Protein AF-A0A0A2LGS6-F1 (afdb_monomer)

Organism: Penicillium italicum (NCBI:txid40296)

InterPro domains:
  IPR053247 G protein-coupled receptor GPR1/git3-like [PTHR42058] (4-108)

Secondary structure (DSSP, 8-state):
----TTTTSPTT-EEGGGS-SSSS-STT--EEEEEETTEEEEEEPPSPHHHHHS-THHHHHHHHHHHHHHHHHHHHHHHHHHHHHS-STT-TTTHHHHHHHHHHHHHH--

pLDDT: mean 70.76, std 10.81, range [38.12, 87.19]

Radius of gyration: 25.32 Å; Cα contacts (8 Å, |Δi|>4): 69; chains: 1; bounding box: 48×29×70 Å

Structure (mmCIF, N/CA/C/O backbone):
data_AF-A0A0A2LGS6-F1
#
_entry.id   AF-A0A0A2LGS6-F1
#
loop_
_atom_site.group_PDB
_atom_site.id
_atom_site.type_symbol
_atom_site.label_atom_id
_atom_site.label_alt_id
_atom_site.label_comp_id
_atom_site.label_asym_id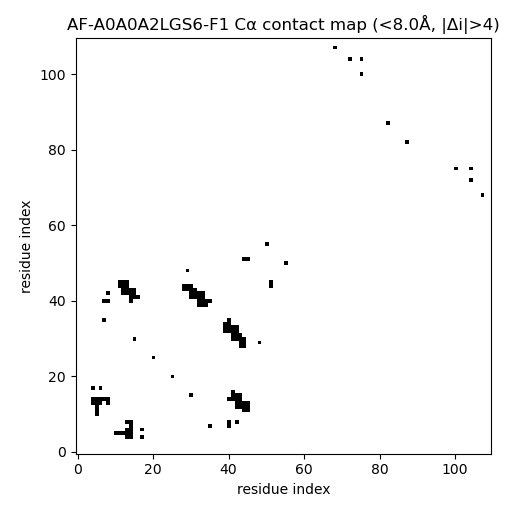
_atom_site.label_entity_id
_atom_site.label_seq_id
_atom_site.pdbx_PDB_ins_code
_atom_site.Cartn_x
_atom_site.Cartn_y
_atom_site.Cartn_z
_atom_site.occupancy
_atom_site.B_iso_or_equiv
_atom_site.auth_seq_id
_atom_site.auth_comp_id
_atom_site.auth_asym_id
_atom_site.auth_atom_id
_atom_site.pdbx_PDB_model_num
ATOM 1 N N . MET A 1 1 ? 9.096 -21.148 -24.005 1.00 38.12 1 MET A N 1
ATOM 2 C CA . MET A 1 1 ? 9.547 -19.912 -24.680 1.00 38.12 1 MET A CA 1
ATOM 3 C C . MET A 1 1 ? 9.410 -18.745 -23.717 1.00 38.12 1 MET A C 1
ATOM 5 O O . MET A 1 1 ? 8.358 -18.120 -23.644 1.00 38.12 1 MET A O 1
ATOM 9 N N . VAL A 1 2 ? 10.451 -18.533 -22.906 1.00 42.91 2 VAL A N 1
ATOM 10 C CA . VAL A 1 2 ? 10.550 -17.381 -22.004 1.00 42.91 2 VAL A CA 1
ATOM 11 C C . VAL A 1 2 ? 10.688 -16.139 -22.877 1.00 42.91 2 VAL A C 1
ATOM 13 O O . VAL A 1 2 ? 11.723 -15.924 -23.498 1.00 42.91 2 VAL A O 1
ATOM 16 N N . HIS A 1 3 ? 9.608 -15.375 -23.033 1.00 49.16 3 HIS A N 1
ATOM 17 C CA . HIS A 1 3 ? 9.716 -14.063 -23.657 1.00 49.16 3 HIS A CA 1
ATOM 18 C C . HIS A 1 3 ? 10.653 -13.252 -22.761 1.00 49.16 3 HIS A C 1
ATOM 20 O O . HIS A 1 3 ? 10.412 -13.141 -21.561 1.00 49.16 3 HIS A O 1
ATOM 26 N N . ALA A 1 4 ? 11.762 -12.752 -23.297 1.00 66.00 4 ALA A N 1
ATOM 27 C CA . ALA A 1 4 ? 12.625 -11.848 -22.556 1.00 66.00 4 ALA A CA 1
ATOM 28 C C . ALA A 1 4 ? 11.890 -10.505 -22.416 1.00 66.00 4 ALA A C 1
ATOM 30 O O . ALA A 1 4 ? 12.113 -9.594 -23.204 1.00 66.00 4 ALA A O 1
ATOM 31 N N . LEU A 1 5 ? 10.987 -10.400 -21.431 1.00 73.50 5 LEU A N 1
ATOM 32 C CA . LEU A 1 5 ? 10.180 -9.206 -21.122 1.00 73.50 5 LEU A CA 1
ATOM 33 C C . LEU A 1 5 ? 11.050 -7.947 -20.902 1.00 73.50 5 LEU A C 1
ATOM 35 O O . LEU A 1 5 ? 10.576 -6.820 -21.040 1.00 73.50 5 LEU A O 1
ATOM 39 N N . ASN A 1 6 ? 12.332 -8.150 -20.594 1.00 77.25 6 ASN A N 1
ATOM 40 C CA . ASN A 1 6 ? 13.310 -7.098 -20.349 1.00 77.25 6 ASN A CA 1
ATOM 41 C C . ASN A 1 6 ? 13.834 -6.448 -21.639 1.00 77.25 6 ASN A C 1
ATOM 43 O O . ASN A 1 6 ? 14.272 -5.307 -21.589 1.00 77.25 6 ASN A O 1
ATOM 47 N N . GLY A 1 7 ? 13.768 -7.116 -22.799 1.00 81.44 7 GLY A N 1
ATOM 48 C CA . GLY A 1 7 ? 14.263 -6.562 -24.066 1.00 81.44 7 GLY A CA 1
ATOM 49 C C . GLY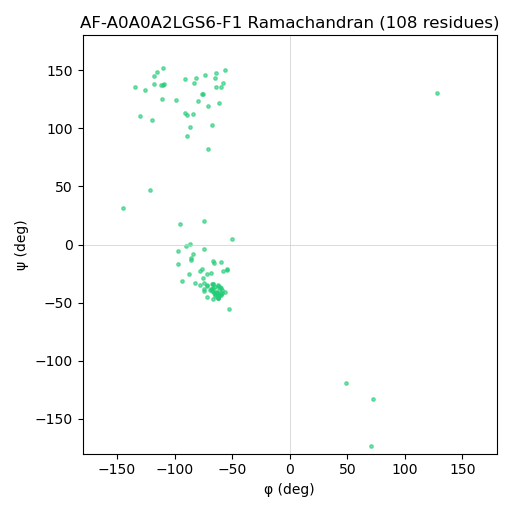 A 1 7 ? 15.684 -5.985 -23.952 1.00 81.44 7 GLY A C 1
ATOM 50 O O . GLY A 1 7 ? 16.619 -6.705 -23.606 1.00 81.44 7 GLY A O 1
ATOM 51 N N . HIS A 1 8 ? 15.827 -4.682 -24.225 1.00 80.44 8 HIS A N 1
ATOM 52 C CA . HIS A 1 8 ? 17.080 -3.918 -24.079 1.00 80.44 8 HIS A CA 1
ATOM 53 C C . HIS A 1 8 ? 17.277 -3.262 -22.700 1.00 80.44 8 HIS A C 1
ATOM 55 O O . HIS A 1 8 ? 18.297 -2.615 -22.460 1.00 80.44 8 HIS A O 1
ATOM 61 N N . CYS A 1 9 ? 16.314 -3.406 -21.793 1.00 83.88 9 CYS A N 1
ATOM 62 C CA . CYS A 1 9 ? 16.406 -2.907 -20.432 1.00 83.88 9 CYS A CA 1
ATOM 63 C C . CYS A 1 9 ? 17.180 -3.911 -19.553 1.00 83.88 9 CYS A C 1
ATOM 65 O O . CYS A 1 9 ? 16.974 -5.124 -19.663 1.00 83.88 9 CYS A O 1
ATOM 67 N N . PRO A 1 10 ? 18.068 -3.448 -18.657 1.00 83.00 10 PRO A N 1
ATOM 68 C CA . PRO A 1 10 ? 18.702 -4.335 -17.687 1.00 83.00 10 PRO A CA 1
ATOM 69 C C . PRO A 1 10 ? 17.647 -4.904 -16.729 1.00 83.00 10 PRO A C 1
ATOM 71 O O . PRO A 1 10 ? 16.721 -4.200 -16.334 1.00 83.00 10 PRO A O 1
ATOM 74 N N . ALA A 1 11 ? 17.788 -6.165 -16.314 1.00 79.50 11 ALA A N 1
ATOM 75 C CA . ALA A 1 11 ? 16.932 -6.721 -15.264 1.00 79.50 11 ALA A CA 1
ATOM 76 C C . ALA A 1 11 ? 17.060 -5.872 -13.978 1.00 79.50 11 ALA A C 1
ATOM 78 O O . ALA A 1 11 ? 18.180 -5.470 -13.646 1.00 79.50 11 ALA A O 1
ATOM 79 N N . PRO A 1 12 ? 15.963 -5.582 -13.250 1.00 78.31 12 PRO A N 1
ATOM 80 C CA . PRO A 1 12 ? 14.601 -6.124 -13.366 1.00 78.31 12 PRO A CA 1
ATOM 81 C C . PRO A 1 12 ? 13.631 -5.271 -14.212 1.00 78.31 12 PRO A C 1
ATOM 83 O O . PRO A 1 12 ? 12.420 -5.408 -14.071 1.00 78.31 12 PRO A O 1
ATOM 86 N N . PHE A 1 13 ? 14.125 -4.351 -15.044 1.00 84.88 13 PHE A N 1
ATOM 87 C CA . PHE A 1 13 ? 13.276 -3.451 -15.825 1.00 84.88 13 PHE A CA 1
ATOM 88 C C . PHE A 1 13 ? 12.738 -4.120 -17.092 1.00 84.88 13 PHE A C 1
ATOM 90 O O . PHE A 1 13 ? 13.440 -4.874 -17.765 1.00 84.88 13 PHE A O 1
ATOM 97 N N . LEU A 1 14 ? 11.493 -3.793 -17.431 1.00 86.19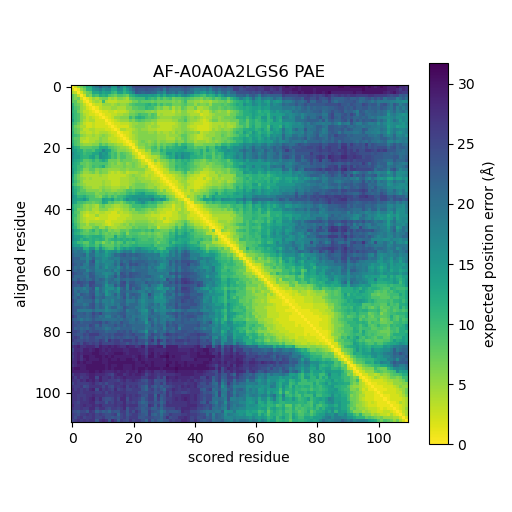 14 LEU A N 1
ATOM 98 C CA . LEU A 1 14 ? 10.740 -4.363 -18.543 1.00 86.19 14 LEU A CA 1
ATOM 99 C C . LEU A 1 14 ? 10.579 -3.325 -19.650 1.00 86.19 14 LEU A C 1
ATOM 101 O O . LEU A 1 14 ? 10.292 -2.162 -19.373 1.00 86.19 14 LEU A O 1
ATOM 105 N N . GLN A 1 15 ? 10.732 -3.732 -20.907 1.00 85.69 15 GLN A N 1
ATOM 106 C CA . GLN A 1 15 ? 10.586 -2.812 -22.033 1.00 85.69 15 GLN A CA 1
ATOM 107 C C . GLN A 1 15 ? 9.103 -2.590 -22.350 1.00 85.69 15 GLN A C 1
ATOM 109 O O . GLN A 1 15 ? 8.387 -3.542 -22.649 1.00 85.69 15 GLN A O 1
ATOM 114 N N . GLU A 1 16 ? 8.647 -1.334 -22.341 1.00 82.19 16 GLU A N 1
ATOM 115 C CA . GLU A 1 16 ? 7.228 -0.983 -22.514 1.00 82.19 16 GLU A CA 1
ATOM 116 C C . GLU A 1 16 ? 6.630 -1.543 -23.812 1.00 82.19 16 GLU A C 1
ATOM 118 O O . GLU A 1 16 ? 5.533 -2.093 -23.813 1.00 82.19 16 GLU A O 1
ATOM 123 N N . THR A 1 17 ? 7.392 -1.491 -24.907 1.00 80.81 17 THR A N 1
ATOM 124 C CA . THR A 1 17 ? 6.950 -1.923 -26.242 1.00 80.81 17 THR A CA 1
ATOM 125 C C . THR A 1 17 ? 6.693 -3.426 -26.360 1.00 80.81 17 THR A C 1
ATOM 127 O O . THR A 1 17 ? 6.117 -3.862 -27.353 1.00 80.81 17 THR A O 1
ATOM 130 N N . LEU A 1 18 ? 7.146 -4.234 -25.395 1.00 80.44 18 LEU A N 1
ATOM 131 C CA . LEU A 1 18 ? 6.861 -5.673 -25.351 1.00 80.44 18 LEU A CA 1
ATOM 132 C C . LEU A 1 18 ? 5.501 -5.980 -24.707 1.00 80.44 18 LEU A C 1
ATOM 134 O O . LEU A 1 18 ? 5.055 -7.126 -24.759 1.00 80.44 18 LEU A O 1
ATOM 138 N N . PHE A 1 19 ? 4.834 -4.981 -24.125 1.00 78.69 19 PHE A N 1
ATOM 139 C CA . PHE A 1 19 ? 3.525 -5.129 -23.504 1.00 78.69 19 PHE A CA 1
ATOM 140 C C . PHE A 1 19 ? 2.459 -4.417 -24.335 1.00 78.69 19 PHE A C 1
ATOM 142 O O . PHE A 1 19 ? 2.674 -3.297 -24.797 1.00 78.69 19 PHE A O 1
ATOM 149 N N . PRO A 1 20 ? 1.283 -5.034 -24.526 1.00 77.62 20 PRO A N 1
ATOM 150 C CA . PRO A 1 20 ? 0.193 -4.378 -25.225 1.00 77.62 20 PRO A CA 1
ATOM 151 C C . PRO A 1 20 ? -0.282 -3.151 -24.435 1.00 77.62 20 PRO A C 1
ATOM 153 O O . PRO A 1 20 ? -0.527 -3.227 -23.230 1.00 77.62 20 PRO A O 1
ATOM 156 N N . ALA A 1 21 ? -0.501 -2.039 -25.139 1.00 71.06 21 ALA A N 1
ATOM 157 C CA . ALA A 1 21 ? -1.117 -0.820 -24.605 1.00 71.06 21 ALA A CA 1
ATOM 158 C C . ALA A 1 21 ? -2.641 -0.958 -24.396 1.00 71.06 21 ALA A C 1
ATOM 160 O O . ALA A 1 21 ? -3.365 0.030 -24.351 1.00 71.06 21 ALA A O 1
ATOM 161 N N . VAL A 1 22 ? -3.154 -2.187 -24.312 1.00 65.81 22 VAL A N 1
ATOM 162 C CA . VAL A 1 22 ? -4.567 -2.494 -24.082 1.00 65.81 22 VAL A CA 1
ATOM 163 C C . VAL A 1 22 ? -4.655 -3.506 -22.943 1.00 65.81 22 VAL A C 1
ATOM 165 O O . VAL A 1 22 ? -4.220 -4.648 -23.072 1.00 65.81 22 VAL A O 1
ATOM 168 N N . GLY A 1 23 ? -5.170 -3.059 -21.798 1.00 67.12 23 GLY A N 1
ATOM 169 C CA . GLY A 1 23 ? -5.299 -3.866 -20.584 1.00 67.12 23 GLY A CA 1
ATOM 170 C C . GLY A 1 23 ? -4.697 -3.197 -19.345 1.00 67.12 23 GLY A C 1
ATOM 171 O O . GLY A 1 23 ? -3.547 -2.749 -19.347 1.00 67.12 23 GLY A O 1
ATOM 172 N N . GLY A 1 24 ? -5.485 -3.165 -18.266 1.00 71.88 24 GLY A N 1
ATOM 173 C CA . GLY A 1 24 ? -5.103 -2.571 -16.983 1.00 71.88 24 GLY A CA 1
ATOM 174 C C . GLY A 1 24 ? -5.014 -1.040 -17.000 1.00 71.88 24 GLY A C 1
ATOM 175 O O . GLY A 1 24 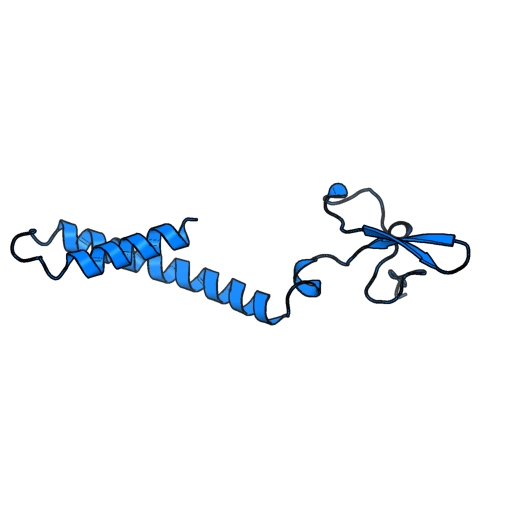? -5.378 -0.381 -17.971 1.00 71.88 24 GLY A O 1
ATOM 176 N N . PHE A 1 25 ? -4.537 -0.468 -15.896 1.00 74.25 25 PHE A N 1
ATOM 177 C CA . PHE A 1 25 ? -4.354 0.974 -15.735 1.00 74.25 25 PHE A CA 1
ATOM 178 C C . PHE A 1 25 ? -2.978 1.396 -16.281 1.00 74.25 25 PHE A C 1
ATOM 180 O O . PHE A 1 25 ? -1.951 1.155 -15.649 1.00 74.25 25 PHE A O 1
ATOM 187 N N . ILE A 1 26 ? -2.955 1.965 -17.491 1.00 75.06 26 ILE A N 1
ATOM 188 C CA . ILE A 1 26 ? -1.722 2.279 -18.238 1.00 75.06 26 ILE A CA 1
ATOM 189 C C . ILE A 1 26 ? -0.997 3.494 -17.648 1.00 75.06 26 ILE A C 1
ATOM 191 O O . ILE A 1 26 ? 0.218 3.440 -17.485 1.00 75.06 26 ILE A O 1
ATOM 195 N N . ASP A 1 27 ? -1.736 4.526 -17.234 1.00 73.06 27 ASP A N 1
ATOM 196 C CA . ASP A 1 27 ? -1.173 5.736 -16.613 1.00 73.06 27 ASP A CA 1
ATOM 197 C C . ASP A 1 27 ? -0.523 5.484 -15.241 1.00 73.06 27 ASP A C 1
ATOM 199 O O . ASP A 1 27 ? 0.249 6.303 -14.753 1.00 73.06 27 ASP A O 1
ATOM 203 N N . GLY A 1 28 ? -0.799 4.343 -14.600 1.00 73.38 28 GLY A N 1
ATOM 204 C CA . GLY A 1 28 ? -0.171 3.961 -13.330 1.00 73.38 28 GLY A CA 1
ATOM 205 C C . GLY A 1 28 ? 1.161 3.232 -13.476 1.00 73.38 28 GLY A C 1
ATOM 206 O O . GLY A 1 28 ? 1.741 2.815 -12.472 1.00 73.38 28 GLY A O 1
ATOM 207 N N . ARG A 1 29 ? 1.641 3.020 -14.705 1.00 78.62 29 ARG A N 1
ATOM 208 C CA . ARG A 1 29 ? 2.914 2.343 -14.960 1.00 78.62 29 ARG A CA 1
ATOM 209 C C . ARG A 1 29 ? 4.064 3.295 -14.653 1.00 78.62 29 ARG A C 1
ATOM 211 O O . ARG A 1 29 ? 4.113 4.418 -15.144 1.00 78.62 29 ARG A O 1
ATOM 218 N N . TYR A 1 30 ? 5.024 2.835 -13.857 1.00 83.69 30 TYR A N 1
ATOM 219 C CA . TYR A 1 30 ? 6.219 3.618 -13.563 1.00 83.69 30 TYR A CA 1
ATOM 220 C C . TYR A 1 30 ? 7.304 3.320 -14.599 1.00 83.69 30 TYR A C 1
ATOM 222 O O . TYR A 1 30 ? 8.056 2.352 -14.458 1.00 83.69 30 TYR A O 1
ATOM 230 N N . CYS A 1 31 ? 7.351 4.141 -15.648 1.00 84.38 31 CYS A N 1
ATOM 231 C CA . CYS A 1 31 ? 8.277 4.006 -16.769 1.00 84.38 31 CYS A CA 1
ATOM 232 C C . CYS A 1 31 ? 9.198 5.220 -16.879 1.00 84.38 31 CYS A C 1
ATOM 234 O O . CYS A 1 31 ? 8.801 6.356 -16.614 1.00 84.38 31 CYS A O 1
ATOM 236 N N . LYS A 1 32 ? 10.447 4.981 -17.282 1.00 84.50 32 LYS A N 1
ATOM 237 C CA . LYS A 1 32 ? 11.417 6.036 -17.567 1.00 84.50 32 LYS A CA 1
ATOM 238 C C . LYS A 1 32 ? 12.138 5.737 -18.872 1.00 84.50 32 LYS A C 1
ATOM 240 O O . LYS A 1 32 ? 12.614 4.625 -19.093 1.00 84.50 32 LYS A O 1
ATOM 245 N N . ASN A 1 33 ? 12.272 6.767 -19.700 1.00 86.62 33 ASN A N 1
ATOM 246 C CA . ASN A 1 33 ? 13.102 6.704 -20.894 1.00 86.62 33 ASN A CA 1
ATOM 247 C C . ASN A 1 33 ? 14.578 6.680 -20.491 1.00 86.62 33 ASN A C 1
ATOM 249 O O . ASN A 1 33 ? 15.072 7.617 -19.857 1.00 86.62 33 ASN A O 1
ATOM 253 N N . ILE A 1 34 ? 15.275 5.606 -20.853 1.00 83.81 34 ILE A N 1
ATOM 254 C CA . ILE A 1 34 ? 16.718 5.468 -20.678 1.00 83.81 34 ILE A CA 1
ATOM 255 C C . ILE A 1 34 ? 17.397 5.466 -22.046 1.00 83.81 34 ILE A C 1
ATOM 257 O O . ILE A 1 34 ? 16.929 4.841 -22.996 1.00 83.81 34 ILE A O 1
ATOM 261 N N . SER A 1 35 ? 18.515 6.180 -22.145 1.00 82.38 35 SER A N 1
ATOM 262 C CA . SER A 1 35 ? 19.382 6.121 -23.319 1.00 82.38 35 SER A CA 1
ATOM 263 C C . SER A 1 35 ? 20.393 5.006 -23.096 1.00 82.38 35 SER A C 1
ATOM 265 O O . SER A 1 35 ? 21.254 5.128 -22.223 1.00 82.38 35 SER A O 1
ATOM 267 N N . TYR A 1 36 ? 20.289 3.920 -23.859 1.00 76.38 36 TYR A N 1
ATOM 268 C CA . TYR A 1 36 ? 21.261 2.830 -23.826 1.00 76.38 36 TYR A CA 1
ATOM 269 C C . TYR A 1 36 ? 21.884 2.686 -25.215 1.00 76.38 36 TYR A C 1
ATOM 271 O O . TYR A 1 36 ? 21.239 2.264 -26.174 1.00 76.38 36 TYR A O 1
ATOM 279 N N . GLY A 1 37 ? 23.145 3.107 -25.342 1.00 77.00 37 GLY A N 1
ATOM 280 C CA . GLY A 1 37 ? 23.802 3.257 -26.641 1.00 77.00 37 GLY A CA 1
ATOM 281 C C . GLY A 1 37 ? 23.263 4.457 -27.433 1.00 77.00 37 GLY A C 1
ATOM 282 O O . GLY A 1 37 ? 23.155 5.554 -26.894 1.00 77.00 37 GLY A O 1
ATOM 283 N N . ASN A 1 38 ? 22.953 4.246 -28.720 1.00 77.44 38 ASN A N 1
ATOM 284 C CA . ASN A 1 38 ? 22.440 5.264 -29.658 1.00 77.44 38 ASN A CA 1
ATOM 285 C C . ASN A 1 38 ? 20.902 5.435 -29.591 1.00 77.44 38 ASN A C 1
ATOM 287 O O . ASN A 1 38 ? 20.361 6.390 -30.136 1.00 77.44 38 ASN A O 1
ATOM 291 N N . SER A 1 39 ? 20.186 4.531 -28.916 1.00 79.19 39 SER A N 1
ATOM 292 C CA . SER A 1 39 ? 18.716 4.475 -28.907 1.00 79.19 39 SER A CA 1
ATOM 293 C C . SER A 1 39 ? 18.125 4.759 -27.523 1.00 79.19 39 SER A C 1
ATOM 295 O O . SER A 1 39 ? 18.721 4.453 -26.488 1.00 79.19 39 SER A O 1
ATOM 297 N N . THR A 1 40 ? 16.934 5.368 -27.515 1.00 82.19 40 THR A N 1
ATOM 298 C CA . THR A 1 40 ? 16.150 5.638 -26.300 1.00 82.19 40 THR A CA 1
ATOM 299 C C . THR A 1 40 ? 15.072 4.569 -26.148 1.00 82.19 40 THR A C 1
ATOM 301 O O . THR A 1 40 ? 14.267 4.383 -27.059 1.00 82.19 40 THR A O 1
ATOM 304 N N . TYR A 1 41 ? 15.048 3.888 -25.003 1.00 83.38 41 TYR A N 1
ATOM 305 C CA . TYR A 1 41 ? 14.068 2.849 -24.677 1.00 83.38 41 TYR A CA 1
ATOM 306 C C . TYR A 1 41 ? 13.240 3.269 -23.458 1.00 83.38 41 TYR A C 1
ATOM 308 O O . TYR A 1 41 ? 13.800 3.781 -22.486 1.00 83.38 41 TYR A O 1
ATOM 316 N N . SER A 1 42 ? 11.924 3.031 -23.487 1.00 86.69 42 SER A N 1
ATOM 317 C CA . SER A 1 42 ? 11.061 3.188 -22.306 1.00 86.69 42 SER A CA 1
ATOM 318 C C . SER A 1 42 ? 11.121 1.915 -21.465 1.00 86.69 42 SER A C 1
ATOM 320 O O . SER A 1 42 ? 10.683 0.846 -21.905 1.00 86.69 42 SER A O 1
ATOM 322 N N . CYS A 1 43 ? 11.711 2.025 -20.275 1.00 87.19 43 CYS A N 1
ATOM 323 C CA . CYS A 1 43 ? 11.879 0.918 -19.343 1.00 87.19 43 CYS A CA 1
ATOM 324 C C . CYS A 1 43 ? 10.992 1.133 -18.114 1.00 87.19 43 CYS A C 1
ATOM 326 O O . CYS A 1 43 ? 11.075 2.163 -17.441 1.00 87.19 43 CYS A O 1
ATOM 328 N N . CYS A 1 44 ? 10.152 0.147 -17.823 1.00 86.19 44 CYS A N 1
ATOM 329 C CA . CYS A 1 44 ? 9.147 0.170 -16.770 1.00 86.19 44 CYS A CA 1
ATOM 330 C C . CYS A 1 44 ? 9.500 -0.783 -15.628 1.00 86.19 44 CYS A C 1
ATOM 332 O O . CYS A 1 44 ? 10.149 -1.811 -15.837 1.00 86.19 44 CYS A O 1
ATOM 334 N N . LEU A 1 45 ? 9.038 -0.462 -14.418 1.00 85.31 45 LEU A N 1
ATOM 335 C CA . LEU A 1 45 ? 9.076 -1.402 -13.298 1.00 85.31 45 LEU A CA 1
ATOM 336 C C . LEU A 1 45 ? 8.018 -2.508 -13.468 1.00 85.31 45 LEU A C 1
ATOM 338 O O . LEU A 1 45 ? 6.914 -2.218 -13.941 1.00 85.31 45 LEU A O 1
ATOM 342 N N . PRO A 1 46 ? 8.302 -3.746 -13.027 1.00 78.88 46 PRO A N 1
ATOM 343 C CA . PRO A 1 46 ? 7.278 -4.775 -12.913 1.00 78.88 46 PRO A CA 1
ATOM 344 C C . PRO A 1 46 ? 6.226 -4.379 -11.870 1.00 78.88 46 PRO A C 1
ATOM 346 O O . PRO A 1 46 ? 6.519 -3.717 -10.871 1.00 78.88 46 PRO A O 1
ATOM 349 N N . CYS A 1 47 ? 4.985 -4.800 -12.095 1.00 73.38 47 CYS A N 1
ATOM 350 C CA . CYS A 1 47 ? 3.923 -4.690 -11.102 1.00 73.38 47 CYS A CA 1
ATOM 351 C C . CYS A 1 47 ? 3.873 -5.965 -10.245 1.00 73.38 47 CYS A C 1
ATOM 353 O O . CYS A 1 47 ? 3.947 -7.044 -10.836 1.00 73.38 47 CYS A O 1
ATOM 355 N N . PRO A 1 48 ? 3.599 -5.868 -8.929 1.00 71.44 48 PRO A N 1
ATOM 356 C CA . PRO A 1 48 ? 3.382 -4.666 -8.109 1.00 71.44 48 PRO A CA 1
ATOM 357 C C . PRO A 1 48 ? 4.657 -3.881 -7.747 1.00 71.44 48 PRO A C 1
ATOM 359 O O . PRO A 1 48 ? 5.577 -4.389 -7.127 1.00 71.44 48 PRO A O 1
ATOM 362 N N . LEU A 1 49 ? 4.657 -2.565 -7.989 1.00 70.00 49 LEU A N 1
ATOM 363 C CA . LEU A 1 49 ? 5.800 -1.679 -7.687 1.00 70.00 49 LEU A CA 1
ATOM 364 C C . LEU A 1 49 ? 6.217 -1.701 -6.204 1.00 70.00 49 LEU A C 1
ATOM 366 O O . LEU A 1 49 ? 7.352 -1.365 -5.870 1.00 70.00 49 LEU A O 1
ATOM 370 N N . ALA A 1 50 ? 5.292 -2.091 -5.323 1.00 63.19 50 ALA A N 1
ATOM 371 C CA . ALA A 1 50 ? 5.524 -2.213 -3.895 1.00 63.19 50 ALA A CA 1
ATOM 372 C C . ALA A 1 50 ? 6.617 -3.236 -3.558 1.00 63.19 50 ALA A C 1
ATOM 374 O O . ALA A 1 50 ? 7.402 -2.954 -2.667 1.00 63.19 50 ALA A O 1
ATOM 375 N N . GLU A 1 51 ? 6.736 -4.354 -4.280 1.00 65.25 51 GLU A N 1
ATOM 376 C CA . GLU A 1 51 ? 7.762 -5.376 -3.992 1.00 65.25 51 GLU A CA 1
ATOM 377 C C . GLU A 1 51 ? 9.1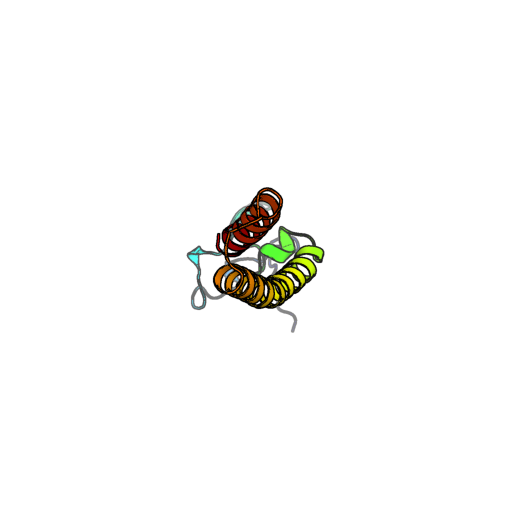82 -4.913 -4.371 1.00 65.25 51 GLU A C 1
ATOM 379 O O . GLU A 1 51 ? 10.172 -5.361 -3.804 1.00 65.25 51 GLU A O 1
ATOM 384 N N . TRP A 1 52 ? 9.283 -3.981 -5.324 1.00 67.44 52 TRP A N 1
ATOM 385 C CA . TRP A 1 52 ? 10.552 -3.398 -5.769 1.00 67.44 52 TRP A CA 1
ATOM 386 C C . TRP A 1 52 ? 10.960 -2.188 -4.930 1.00 67.44 52 TRP A C 1
ATOM 388 O O . TRP A 1 52 ? 12.136 -1.828 -4.866 1.00 67.44 52 TRP A O 1
ATOM 398 N N . ARG A 1 53 ? 9.977 -1.515 -4.322 1.00 66.75 53 ARG A N 1
ATOM 399 C CA . ARG A 1 53 ? 10.170 -0.313 -3.502 1.00 66.75 53 ARG A CA 1
ATOM 400 C C . ARG A 1 53 ? 10.317 -0.642 -2.018 1.00 66.75 53 ARG A C 1
ATOM 402 O O . ARG A 1 53 ? 10.995 0.099 -1.308 1.00 66.75 53 ARG A O 1
ATOM 409 N N . TYR A 1 54 ? 9.667 -1.708 -1.571 1.00 58.94 54 TYR A N 1
ATOM 410 C CA . TYR A 1 54 ? 9.601 -2.149 -0.191 1.00 58.94 54 TYR A CA 1
ATOM 411 C C . TYR A 1 54 ? 10.060 -3.601 -0.103 1.00 58.94 54 TYR A C 1
ATOM 413 O O . TYR A 1 54 ? 9.634 -4.451 -0.876 1.00 58.94 54 TYR A O 1
ATOM 421 N N . ASP A 1 55 ? 10.935 -3.863 0.859 1.00 61.50 55 ASP A N 1
ATOM 422 C CA . ASP A 1 55 ? 11.439 -5.196 1.168 1.00 61.50 55 ASP A CA 1
ATOM 423 C C . ASP A 1 55 ? 10.282 -6.176 1.470 1.00 61.50 55 ASP A C 1
ATOM 425 O O . ASP A 1 55 ? 9.229 -5.765 1.972 1.00 61.50 55 ASP A O 1
ATOM 429 N N . THR A 1 56 ? 10.456 -7.469 1.178 1.00 60.09 56 THR A N 1
ATOM 430 C CA . THR A 1 56 ? 9.404 -8.510 1.251 1.00 60.09 56 THR A CA 1
ATOM 431 C C . THR A 1 56 ? 8.707 -8.595 2.612 1.00 60.09 56 THR A C 1
ATOM 433 O O . THR A 1 56 ? 7.555 -9.016 2.696 1.00 60.09 56 THR A O 1
ATOM 436 N N . ASN A 1 57 ? 9.360 -8.108 3.670 1.00 58.41 57 ASN A N 1
ATOM 437 C CA . ASN A 1 57 ? 8.804 -7.967 5.015 1.00 58.41 57 ASN A CA 1
ATOM 438 C C . ASN A 1 57 ? 7.562 -7.055 5.100 1.00 58.41 57 ASN A C 1
ATOM 440 O O . ASN A 1 57 ? 6.862 -7.064 6.116 1.00 58.41 57 ASN A O 1
ATOM 444 N N . LEU A 1 58 ? 7.274 -6.239 4.077 1.00 58.28 58 LEU A N 1
ATOM 445 C CA . LEU A 1 58 ? 6.086 -5.387 4.077 1.00 58.28 58 LEU A CA 1
ATOM 446 C C . LEU A 1 58 ? 4.796 -6.182 3.831 1.00 58.28 58 LEU A C 1
ATOM 448 O O . LEU A 1 58 ? 3.771 -5.831 4.405 1.00 58.28 58 LEU A O 1
ATOM 452 N N . ALA A 1 59 ? 4.837 -7.258 3.036 1.00 60.25 59 ALA A N 1
ATOM 453 C CA . ALA A 1 59 ? 3.669 -8.106 2.771 1.00 60.25 59 ALA A CA 1
ATOM 454 C C . ALA A 1 59 ? 3.224 -8.878 4.028 1.00 60.25 59 ALA A C 1
ATOM 456 O O . ALA A 1 59 ? 2.030 -8.947 4.335 1.00 60.25 59 ALA A O 1
ATOM 457 N N . ASP A 1 60 ? 4.190 -9.371 4.807 1.00 59.53 60 ASP A N 1
ATOM 458 C CA . ASP A 1 60 ? 3.942 -10.012 6.104 1.00 59.53 60 ASP A CA 1
ATOM 459 C C . ASP A 1 60 ? 3.430 -9.003 7.144 1.00 59.53 60 ASP A C 1
ATOM 461 O O . ASP A 1 60 ? 2.515 -9.287 7.917 1.00 59.53 60 ASP A O 1
ATOM 465 N N . LYS A 1 61 ? 3.956 -7.771 7.129 1.00 58.88 61 LYS A N 1
ATOM 466 C CA . LYS A 1 61 ? 3.443 -6.681 7.974 1.00 58.88 61 LYS A CA 1
ATOM 467 C C . LYS A 1 61 ? 2.024 -6.265 7.591 1.00 58.88 61 LYS A C 1
ATOM 469 O O . LYS A 1 61 ? 1.210 -6.054 8.481 1.00 58.88 61 LYS A O 1
ATOM 474 N N . LEU A 1 62 ? 1.717 -6.170 6.297 1.00 62.56 62 LEU A N 1
ATOM 475 C CA . LEU A 1 62 ? 0.389 -5.810 5.788 1.00 62.56 62 LEU A CA 1
ATOM 476 C C . LEU A 1 62 ? -0.667 -6.852 6.181 1.00 62.56 62 LEU A C 1
ATOM 478 O O . LEU A 1 62 ? -1.764 -6.491 6.607 1.00 62.56 62 LEU A O 1
ATOM 482 N N . SER A 1 63 ? -0.327 -8.139 6.093 1.00 61.97 63 SER A N 1
ATOM 483 C CA . SER A 1 63 ? -1.221 -9.221 6.519 1.00 61.97 63 SER A CA 1
ATOM 484 C C . SER A 1 63 ? -1.396 -9.263 8.043 1.00 61.97 63 SER A C 1
ATOM 486 O O . SER A 1 63 ? -2.521 -9.424 8.520 1.00 61.97 63 SER A O 1
ATOM 488 N N . ALA A 1 64 ? -0.332 -9.018 8.815 1.00 61.25 64 ALA A N 1
ATOM 489 C CA . ALA A 1 64 ? -0.417 -8.913 10.272 1.00 61.25 64 ALA A CA 1
ATOM 490 C C . ALA A 1 64 ? -1.279 -7.723 10.733 1.00 61.25 64 ALA A C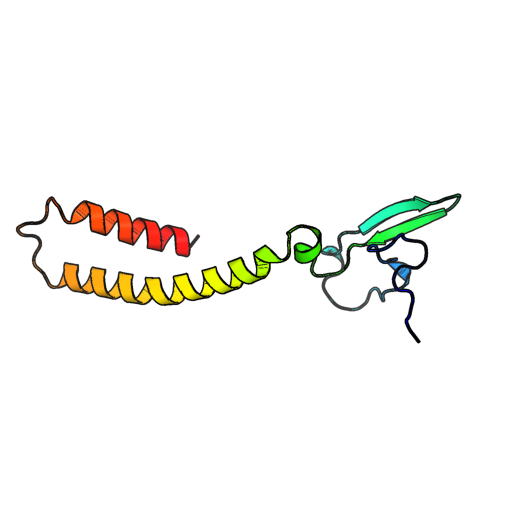 1
ATOM 492 O O . ALA A 1 64 ? -2.091 -7.870 11.647 1.00 61.25 64 ALA A O 1
ATOM 493 N N . THR A 1 65 ? -1.154 -6.563 10.082 1.00 63.06 65 THR A N 1
ATOM 494 C CA . THR A 1 65 ? -1.968 -5.377 10.389 1.00 63.06 65 THR A CA 1
ATOM 495 C C . THR A 1 65 ? -3.455 -5.645 10.171 1.00 63.06 65 THR A C 1
ATOM 497 O O . THR A 1 65 ? -4.254 -5.320 11.044 1.00 63.06 65 THR A O 1
ATOM 500 N N . SER A 1 66 ? -3.831 -6.324 9.081 1.00 70.56 66 SER A N 1
ATOM 501 C CA . SER A 1 66 ? -5.241 -6.635 8.805 1.00 70.56 66 SER A CA 1
ATOM 502 C C . SER A 1 66 ? -5.900 -7.471 9.912 1.00 70.56 66 SER A C 1
ATOM 504 O O . SER A 1 66 ? -7.058 -7.235 10.254 1.00 70.56 66 SER A O 1
ATOM 506 N N . TRP A 1 67 ? -5.168 -8.412 10.516 1.00 76.31 67 TRP A N 1
ATOM 507 C CA . TRP A 1 67 ? -5.693 -9.237 11.608 1.00 76.31 67 TRP A CA 1
ATOM 508 C C . TRP A 1 67 ? -5.866 -8.458 12.921 1.00 76.31 67 TRP A C 1
ATOM 510 O O . TRP A 1 67 ? -6.823 -8.688 13.664 1.00 76.31 67 TRP A O 1
ATOM 520 N N . ILE A 1 68 ? -4.961 -7.519 13.210 1.00 75.81 68 ILE A N 1
ATOM 521 C CA . ILE A 1 68 ? -4.996 -6.718 14.442 1.00 75.81 68 ILE A CA 1
ATOM 522 C C . ILE A 1 68 ? -6.245 -5.833 14.471 1.00 75.81 68 ILE A C 1
ATOM 524 O O . ILE A 1 68 ? -6.949 -5.822 15.483 1.00 75.81 68 ILE A O 1
ATOM 528 N N . SER A 1 69 ? -6.579 -5.179 13.356 1.00 75.06 69 SER A N 1
ATOM 529 C CA . SER A 1 69 ? -7.783 -4.347 13.240 1.00 75.06 69 SER A CA 1
ATOM 530 C C . SER A 1 69 ? -9.059 -5.151 13.521 1.00 75.06 69 SER A C 1
ATOM 532 O O . SER A 1 69 ? -9.941 -4.706 14.260 1.00 75.06 69 SER A O 1
ATOM 534 N N . VAL A 1 70 ? -9.136 -6.384 13.003 1.00 79.81 70 VAL A N 1
ATOM 535 C CA . VAL A 1 70 ? -10.276 -7.294 13.217 1.00 79.81 70 VAL A CA 1
ATOM 536 C C . VAL A 1 70 ? -10.417 -7.698 14.687 1.00 79.81 70 VAL A C 1
ATOM 538 O O . VAL A 1 70 ? -11.538 -7.815 15.179 1.00 79.81 70 VAL A O 1
ATOM 541 N N . ALA A 1 71 ? -9.309 -7.884 15.409 1.00 77.25 71 ALA A N 1
ATOM 542 C CA . ALA A 1 71 ? -9.329 -8.243 16.828 1.00 77.25 71 ALA A CA 1
ATOM 543 C C . ALA A 1 71 ? -9.628 -7.046 17.753 1.00 77.25 71 ALA A C 1
ATOM 545 O O . ALA A 1 71 ? -10.295 -7.199 18.778 1.00 77.25 71 ALA A O 1
ATOM 546 N N . VAL A 1 72 ? -9.155 -5.851 17.394 1.00 78.06 72 VAL A N 1
ATOM 547 C CA . VAL A 1 72 ? -9.293 -4.627 18.199 1.00 78.06 72 VAL A CA 1
ATOM 548 C C . VAL A 1 72 ? -10.711 -4.058 18.148 1.00 78.06 72 VAL A C 1
ATOM 550 O O . VAL A 1 72 ? -11.226 -3.628 19.179 1.00 78.06 72 VAL A O 1
ATOM 553 N N . LEU A 1 73 ? -11.386 -4.107 16.996 1.00 78.81 73 LEU A N 1
ATOM 554 C CA . LEU A 1 73 ? -12.756 -3.600 16.841 1.00 78.81 73 LEU A CA 1
ATOM 555 C C . LEU A 1 73 ? -13.767 -4.159 17.869 1.00 78.81 73 LEU A C 1
ATOM 557 O O . LEU A 1 73 ? -14.390 -3.362 18.577 1.00 78.81 73 LEU A O 1
ATOM 561 N N . PRO A 1 74 ? -13.948 -5.488 18.018 1.00 81.75 74 PRO A N 1
ATOM 562 C CA . PRO A 1 74 ? -14.905 -6.037 18.977 1.00 81.75 74 PRO A CA 1
ATOM 563 C C . PRO A 1 74 ? -14.496 -5.760 20.428 1.00 81.75 74 PRO A C 1
ATOM 565 O O . PRO A 1 74 ? -15.363 -5.521 21.271 1.00 81.75 74 PRO A O 1
ATOM 568 N N . LEU A 1 75 ? -13.191 -5.735 20.720 1.00 76.81 75 LEU A N 1
ATOM 569 C CA . LEU A 1 75 ? -12.667 -5.386 22.040 1.00 76.81 75 LEU A CA 1
ATOM 570 C C . LEU A 1 75 ? -13.045 -3.943 22.416 1.00 76.81 75 LEU A C 1
ATOM 572 O O . LEU A 1 75 ? -13.544 -3.701 23.516 1.00 76.81 75 LEU A O 1
ATOM 576 N N . CYS A 1 76 ? -12.870 -2.993 21.493 1.00 73.88 76 CYS A N 1
ATOM 577 C CA . CYS A 1 76 ? -13.239 -1.593 21.694 1.00 73.88 76 CYS A CA 1
ATOM 578 C C . CYS A 1 76 ? -14.753 -1.412 21.888 1.00 73.88 76 CYS A C 1
ATOM 580 O O . CYS A 1 76 ? -15.174 -0.670 22.778 1.00 73.88 76 CYS A O 1
ATOM 582 N N . ILE A 1 77 ? -15.577 -2.129 21.116 1.00 79.06 77 ILE A N 1
ATOM 583 C CA . ILE A 1 77 ? -17.042 -2.116 21.264 1.00 79.06 77 ILE A CA 1
ATOM 584 C C . ILE A 1 77 ? -17.454 -2.658 22.640 1.00 79.06 77 ILE A C 1
ATOM 586 O O . ILE A 1 77 ? -18.263 -2.039 23.332 1.00 79.06 77 ILE A O 1
ATOM 590 N N . PHE A 1 78 ? -16.874 -3.778 23.078 1.00 78.69 78 PHE A N 1
ATOM 591 C CA . PHE A 1 78 ? -17.172 -4.375 24.383 1.00 78.69 78 PHE A CA 1
ATOM 592 C C . PHE A 1 78 ? -16.810 -3.443 25.549 1.00 78.69 78 PHE A C 1
ATOM 594 O O . PHE A 1 78 ? -17.564 -3.326 26.521 1.00 78.69 78 PHE A O 1
ATOM 601 N N . LEU A 1 79 ? -15.682 -2.736 25.442 1.00 72.94 79 LEU A N 1
ATOM 602 C CA . LEU A 1 79 ? -15.260 -1.742 26.430 1.00 72.94 79 LEU A CA 1
ATOM 603 C C . LEU A 1 79 ? -16.210 -0.535 26.480 1.00 72.94 79 LEU A C 1
ATOM 605 O O . LEU A 1 79 ? -16.564 -0.092 27.574 1.00 72.94 79 LEU A O 1
ATOM 609 N N . LEU A 1 80 ? -16.677 -0.042 25.327 1.00 73.38 80 LEU A N 1
ATOM 610 C CA . LEU A 1 80 ? -17.681 1.028 25.256 1.00 73.38 80 LEU A CA 1
ATOM 611 C C . LEU A 1 80 ? -19.006 0.612 25.903 1.00 73.38 80 LEU A C 1
ATOM 613 O O . LEU A 1 80 ? -19.569 1.372 26.691 1.00 73.38 80 LEU A O 1
ATOM 617 N N . ILE A 1 81 ? -19.475 -0.607 25.626 1.00 79.25 81 ILE A N 1
ATOM 618 C CA . ILE A 1 81 ? -20.697 -1.153 26.233 1.00 79.25 81 ILE A CA 1
ATOM 619 C C . ILE A 1 81 ? -20.526 -1.282 27.751 1.00 79.25 81 ILE A C 1
ATOM 621 O O . ILE A 1 81 ? -21.402 -0.866 28.506 1.00 79.25 81 ILE A O 1
ATOM 625 N N . SER A 1 82 ? -19.380 -1.788 28.212 1.00 75.69 82 SER A N 1
ATOM 626 C CA . SER A 1 82 ? -19.080 -1.914 29.644 1.00 75.69 82 SER A CA 1
ATOM 627 C C . SER A 1 82 ? -19.118 -0.557 30.357 1.00 75.69 82 SER A C 1
ATOM 629 O O . SER A 1 82 ? -19.651 -0.458 31.461 1.00 75.69 82 SER A O 1
ATOM 631 N N . TYR A 1 83 ? -18.617 0.503 29.712 1.00 66.44 83 TY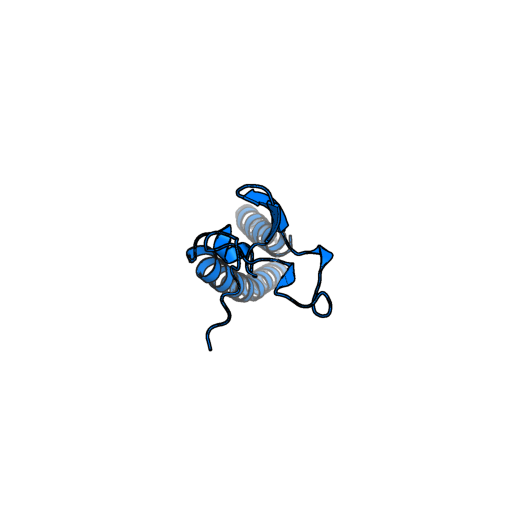R A N 1
ATOM 632 C CA . TYR A 1 83 ? -18.671 1.865 30.246 1.00 66.44 83 TYR A CA 1
ATOM 633 C C . TYR A 1 83 ? -20.080 2.473 30.219 1.00 66.44 83 TYR A C 1
ATOM 635 O O . TYR A 1 83 ? -20.447 3.203 31.135 1.00 66.44 83 TYR A 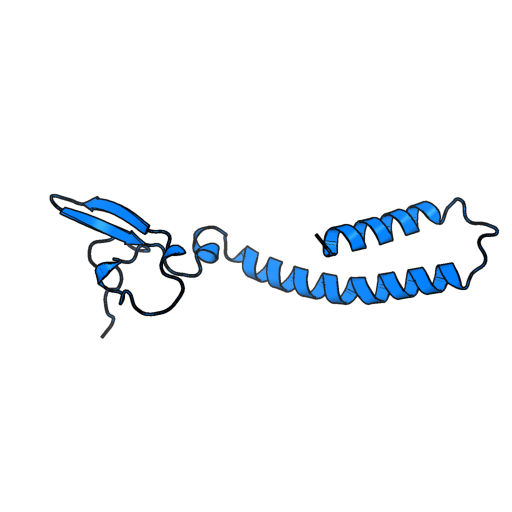O 1
ATOM 643 N N . ALA A 1 84 ? -20.888 2.165 29.201 1.00 71.25 84 ALA A N 1
ATOM 644 C CA . ALA A 1 84 ? -22.274 2.623 29.125 1.00 71.25 84 ALA A CA 1
ATOM 645 C C . ALA A 1 84 ? -23.166 1.978 30.204 1.00 71.25 84 ALA A C 1
ATOM 647 O O . ALA A 1 84 ? -24.080 2.622 30.716 1.00 71.25 84 ALA A O 1
ATOM 648 N N . VAL A 1 85 ? -22.900 0.715 30.560 1.00 74.81 85 VAL A N 1
ATOM 649 C CA . VAL A 1 85 ? -23.679 -0.037 31.558 1.00 74.81 85 VAL A CA 1
ATOM 650 C C . VAL A 1 85 ? -23.245 0.284 32.994 1.00 74.81 85 VAL A C 1
ATOM 652 O O . VAL A 1 85 ? -24.083 0.287 33.898 1.00 74.81 85 VAL A O 1
ATOM 655 N N . LEU A 1 86 ? -21.958 0.562 33.236 1.00 62.69 86 LEU A N 1
ATOM 656 C CA . LEU A 1 86 ? -21.451 0.819 34.583 1.00 62.69 86 LEU A CA 1
ATOM 657 C C . LEU A 1 86 ? -21.510 2.327 34.918 1.00 62.69 86 LEU A C 1
ATOM 659 O O . LEU A 1 86 ? -20.777 3.117 34.326 1.00 62.69 86 LEU A O 1
ATOM 663 N N . PRO A 1 87 ? -22.349 2.769 35.877 1.00 53.75 87 PRO A N 1
ATOM 664 C CA . PRO A 1 87 ? -22.560 4.188 36.143 1.00 53.75 87 PRO A CA 1
ATOM 665 C C . PRO A 1 87 ? -21.263 4.905 36.549 1.00 53.75 87 PRO A C 1
ATOM 667 O O . PRO A 1 87 ? -20.523 4.443 37.417 1.00 53.75 87 PRO A O 1
ATOM 670 N N . VAL A 1 88 ? -21.073 6.090 35.958 1.00 56.16 88 VAL A N 1
ATOM 671 C CA . VAL A 1 88 ? -19.953 7.064 35.993 1.00 56.16 88 VAL A CA 1
ATOM 672 C C . VAL A 1 88 ? -19.413 7.484 37.379 1.00 56.16 88 VAL A C 1
ATOM 674 O O . VAL A 1 88 ? -18.532 8.333 37.493 1.00 56.16 88 VAL A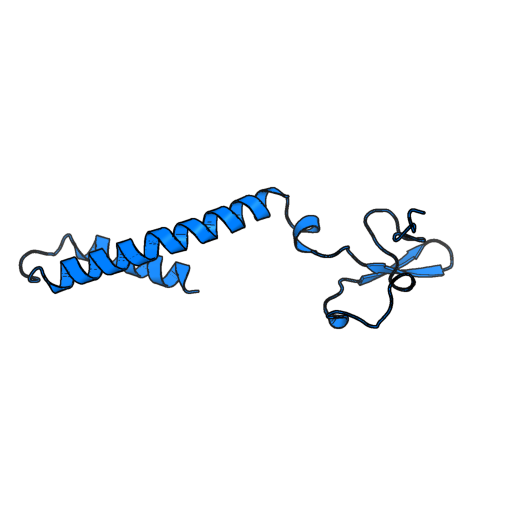 O 1
ATOM 677 N N . LYS A 1 89 ? -19.903 6.894 38.469 1.00 52.81 89 LYS A N 1
ATOM 678 C CA . LYS A 1 89 ? -19.798 7.447 39.826 1.00 52.81 89 LYS A CA 1
ATOM 679 C C . LYS A 1 89 ? -18.423 7.360 40.516 1.00 52.81 89 LYS A C 1
ATOM 681 O O . LYS A 1 89 ? -18.299 7.925 41.592 1.00 52.81 89 LYS A O 1
ATOM 686 N N . TRP A 1 90 ? -17.389 6.732 39.933 1.00 52.19 90 TRP A N 1
ATOM 687 C CA . TRP A 1 90 ? -16.072 6.562 40.602 1.00 52.19 90 TRP A CA 1
ATOM 688 C C . TRP A 1 90 ? -14.826 6.627 39.689 1.00 52.19 90 TRP A C 1
ATOM 690 O O . TRP A 1 90 ? -13.836 5.945 39.943 1.00 52.19 90 TRP A O 1
ATOM 700 N N . THR A 1 91 ? -14.834 7.400 38.597 1.00 49.16 91 THR A N 1
ATOM 701 C CA . THR A 1 91 ? -13.983 7.052 37.437 1.00 49.16 91 THR A CA 1
ATOM 702 C C . THR A 1 91 ? -12.940 8.095 36.982 1.00 49.16 91 THR A C 1
ATOM 704 O O . THR A 1 91 ? -12.746 8.335 35.798 1.00 49.16 91 THR A O 1
ATOM 707 N N . HIS A 1 92 ? -12.156 8.679 37.898 1.00 52.19 92 HIS A N 1
ATOM 708 C CA . HIS A 1 92 ? -11.004 9.524 37.501 1.00 52.19 92 HIS A CA 1
ATOM 709 C C . HIS A 1 92 ? -9.855 8.708 36.850 1.00 52.19 92 HIS A C 1
ATOM 711 O O . HIS A 1 92 ? -9.096 9.226 36.037 1.00 52.19 92 HIS A O 1
ATOM 717 N N . ARG A 1 93 ? -9.744 7.399 37.141 1.00 53.41 93 ARG A N 1
ATOM 718 C CA . ARG A 1 93 ? -8.711 6.491 36.583 1.00 53.41 93 ARG A CA 1
ATOM 719 C C . ARG A 1 93 ? -9.088 5.870 35.225 1.00 53.41 93 ARG A C 1
ATOM 721 O O . ARG A 1 93 ? -8.233 5.321 34.541 1.00 53.41 93 ARG A O 1
ATOM 728 N N . HIS A 1 94 ? -10.352 5.965 34.819 1.00 57.25 94 HIS A N 1
ATOM 729 C CA . HIS A 1 94 ? -10.905 5.235 33.669 1.00 57.25 94 HIS A CA 1
ATOM 730 C C . HIS A 1 94 ? -10.939 6.071 32.378 1.00 57.25 94 HIS A C 1
ATOM 732 O O . HIS A 1 94 ? -11.010 5.508 31.286 1.00 57.25 94 HIS A O 1
ATOM 738 N N . TYR A 1 95 ? -10.805 7.399 32.487 1.00 53.91 95 TYR A N 1
ATOM 739 C CA . TYR A 1 95 ? -10.688 8.315 31.343 1.00 53.91 95 TYR A CA 1
ATOM 740 C C . TYR A 1 95 ? -9.436 8.048 30.499 1.00 53.91 95 TYR A C 1
ATOM 742 O O . TYR A 1 95 ? -9.485 8.132 29.276 1.00 53.91 95 TYR A O 1
ATOM 750 N N . LEU A 1 96 ? -8.326 7.668 31.144 1.00 61.75 96 LEU A N 1
ATOM 751 C CA . LEU A 1 96 ? -7.062 7.387 30.461 1.00 61.75 96 LEU A CA 1
ATOM 752 C C . LEU A 1 96 ? -7.153 6.113 29.607 1.00 61.75 96 LEU A C 1
ATOM 754 O O . LEU A 1 96 ? -6.676 6.103 28.477 1.00 61.75 96 LEU A O 1
ATOM 758 N N . SER A 1 97 ? -7.849 5.080 30.098 1.00 66.06 97 SER A N 1
ATOM 759 C CA . SER A 1 97 ? -8.137 3.878 29.306 1.00 66.06 97 SER A CA 1
ATOM 760 C C . SER A 1 97 ? -9.075 4.189 28.138 1.00 66.06 97 SER A C 1
ATOM 762 O O . SER A 1 97 ? -8.870 3.659 27.059 1.00 66.06 97 SER A O 1
ATOM 764 N N . ILE A 1 98 ? -10.059 5.073 28.322 1.00 67.56 98 ILE A N 1
ATOM 765 C CA . ILE A 1 98 ? -11.035 5.445 27.285 1.00 67.56 98 ILE A CA 1
ATOM 766 C C . ILE A 1 98 ? -10.431 6.297 26.176 1.00 67.56 98 ILE A C 1
ATOM 768 O O . ILE A 1 98 ? -10.655 5.997 25.007 1.00 67.56 98 ILE A O 1
ATOM 772 N N . CYS A 1 99 ? -9.630 7.311 26.512 1.00 63.94 99 CYS A N 1
ATOM 773 C CA . CYS A 1 99 ? -8.891 8.081 25.511 1.00 63.94 99 CYS A CA 1
ATOM 774 C C . CYS A 1 99 ? -7.904 7.196 24.744 1.00 63.94 99 CYS A C 1
ATOM 776 O O . CYS A 1 99 ? -7.724 7.395 23.548 1.00 63.94 99 CYS A O 1
ATOM 778 N N . PHE A 1 100 ? -7.301 6.200 25.402 1.00 65.31 100 PHE A N 1
ATOM 779 C CA . PHE A 1 100 ? -6.430 5.232 24.740 1.00 65.31 100 PHE A CA 1
ATOM 780 C C . PHE A 1 100 ? -7.212 4.343 23.762 1.00 65.31 100 PHE A C 1
ATOM 782 O O . PHE A 1 100 ? -6.817 4.212 22.608 1.00 65.31 100 PHE A O 1
ATOM 789 N N . THR A 1 101 ? -8.365 3.806 24.175 1.00 70.12 101 THR A N 1
ATOM 790 C CA . THR A 1 101 ? -9.234 2.998 23.303 1.00 70.12 101 THR A CA 1
ATOM 791 C C . THR A 1 101 ? -9.782 3.809 22.121 1.00 70.12 101 THR A C 1
ATOM 793 O O . THR A 1 101 ? -9.767 3.324 20.993 1.00 70.12 101 THR A O 1
ATOM 796 N N . LEU A 1 102 ? -10.207 5.059 22.347 1.00 67.44 102 LEU A N 1
ATOM 797 C CA . LEU A 1 102 ? -10.640 5.985 21.290 1.00 67.44 102 LEU A CA 1
ATOM 798 C C . LEU A 1 102 ? -9.494 6.361 20.345 1.00 67.44 102 LEU A C 1
ATOM 800 O O . LEU A 1 102 ? -9.690 6.370 19.135 1.00 67.44 102 LEU A O 1
ATOM 804 N N . GLY A 1 103 ? -8.301 6.628 20.882 1.00 70.38 103 GLY A N 1
ATOM 805 C CA . GLY A 1 103 ? -7.110 6.929 20.090 1.00 70.38 103 GLY A CA 1
ATOM 806 C C . GLY A 1 103 ? -6.739 5.783 19.154 1.00 70.38 103 GLY A C 1
ATOM 807 O O . GLY A 1 103 ? -6.494 6.021 17.976 1.00 70.38 103 GLY A O 1
ATOM 808 N N . ILE A 1 104 ? -6.791 4.542 19.647 1.00 72.69 104 ILE A N 1
ATOM 809 C CA . ILE A 1 104 ? -6.569 3.346 18.825 1.00 72.69 104 ILE A CA 1
ATOM 810 C C . ILE A 1 104 ? -7.641 3.240 17.735 1.00 72.69 104 ILE A C 1
ATOM 812 O O . ILE A 1 104 ? -7.300 3.066 16.574 1.00 72.69 104 ILE A O 1
ATOM 816 N N . CYS A 1 105 ? -8.923 3.425 18.065 1.00 64.81 105 CYS A N 1
ATOM 817 C CA . CYS A 1 105 ? -9.993 3.362 17.060 1.00 64.81 105 CYS A CA 1
ATOM 818 C C . CYS A 1 105 ? -9.826 4.407 15.947 1.00 64.81 105 CYS A C 1
ATOM 820 O O . CYS A 1 105 ? -10.033 4.092 14.781 1.00 64.81 105 CYS A O 1
ATOM 822 N N . CYS A 1 106 ? -9.458 5.644 16.293 1.00 64.94 106 CYS A N 1
ATOM 823 C CA . CYS A 1 106 ? -9.252 6.707 15.308 1.00 64.94 106 CYS A CA 1
ATOM 824 C C . CYS A 1 106 ? -8.046 6.439 14.401 1.00 64.94 106 CYS A C 1
ATOM 826 O O . CYS A 1 106 ? -8.082 6.799 13.231 1.00 64.94 106 CYS A O 1
ATOM 828 N N . MET A 1 107 ? -6.997 5.813 14.936 1.00 70.50 107 MET A N 1
ATOM 829 C CA . MET A 1 107 ? -5.781 5.488 14.193 1.00 70.50 107 MET A CA 1
ATOM 830 C C . MET A 1 107 ? -5.980 4.292 13.247 1.00 70.50 107 MET A C 1
ATOM 832 O O . MET A 1 107 ? -5.359 4.243 12.194 1.00 70.50 107 MET A O 1
ATOM 836 N N . GLU A 1 108 ? -6.883 3.366 13.586 1.00 63.03 108 GLU A N 1
ATOM 837 C CA . GLU A 1 108 ? -7.303 2.260 12.708 1.00 63.03 108 GLU A CA 1
ATOM 838 C C . GLU A 1 108 ? -8.267 2.710 11.589 1.00 63.03 108 GLU A C 1
ATOM 840 O O . GLU A 1 108 ? -8.422 2.011 10.590 1.00 63.03 108 GLU A O 1
ATOM 845 N N . ALA A 1 109 ? -8.942 3.854 11.751 1.00 58.09 109 ALA A N 1
ATOM 846 C CA . ALA A 1 109 ? -9.930 4.372 10.798 1.00 58.09 109 ALA A CA 1
ATOM 847 C C . ALA A 1 109 ? -9.375 5.420 9.809 1.00 58.09 109 ALA A C 1
ATOM 849 O O . ALA A 1 109 ? -10.123 5.864 8.934 1.00 58.09 109 ALA A O 1
ATOM 850 N N . SER A 1 110 ? -8.112 5.840 9.963 1.00 49.78 110 SER A N 1
ATOM 851 C CA . SER A 1 110 ? -7.435 6.852 9.130 1.00 49.78 110 SER A CA 1
ATOM 852 C C . SER A 1 110 ? -6.528 6.259 8.063 1.00 49.78 110 SER A C 1
ATOM 854 O O . SER A 1 110 ? -5.816 5.289 8.402 1.00 49.78 110 SER A O 1
#

Foldseek 3Di:
DPDPQCVPHPPPWGFPVVDDPDDDDNVPWAWDWDDDDPDTTITTGDPPVCCVVDPPVVVVVVVVLVVVLVVLVVVLVVVVVVPVPDDPPPPPPCVVVNVVSVVVVVVNVD

Sequence (110 aa):
MVHALNGHCPAPFLQETLFPAVGGFIDGRYCKNISYGNSTYSCCLPCPLAEWRYDTNLADKLSATSWISVAVLPLCIFLLISYAVLPVKWTHRHYLSICFTLGICCMEAS

Mean predicted aligned error: 15.09 Å

Solvent-accessible surface area (backbone atoms only — not comparable to full-atom values): 6835 Å² total; per-residue (Å²): 135,83,73,68,56,25,70,92,34,66,83,83,25,26,26,51,88,79,50,74,96,72,74,83,73,67,89,75,58,60,62,46,79,42,76,63,86,97,47,77,44,50,33,22,62,58,83,65,56,59,67,82,75,37,63,75,69,51,61,59,47,53,58,52,51,57,54,48,55,64,59,45,52,60,54,52,51,51,52,52,51,52,55,72,72,47,78,81,84,81,54,84,78,50,52,62,58,48,54,49,51,50,50,51,53,54,61,75,73,103